Protein AF-A0A0B7IWT0-F1 (afdb_monomer_lite)

pLDDT: mean 72.37, std 21.4, range [32.53, 96.19]

Organism: NCBI:txid1848903

Structure (mmCIF, N/CA/C/O backbone):
data_AF-A0A0B7IWT0-F1
#
_entry.id   AF-A0A0B7IWT0-F1
#
loop_
_atom_site.group_PDB
_atom_site.id
_atom_site.type_symbol
_atom_site.label_atom_id
_atom_site.label_alt_id
_atom_site.label_comp_id
_atom_site.label_asym_id
_atom_site.label_entity_id
_atom_site.label_seq_id
_atom_site.pdbx_PDB_ins_code
_atom_site.Cartn_x
_atom_site.Cartn_y
_atom_site.Cartn_z
_atom_site.occupancy
_atom_site.B_iso_or_equiv
_atom_site.auth_seq_id
_atom_site.auth_comp_id
_atom_site.auth_asym_id
_atom_site.auth_atom_id
_atom_site.pdbx_PDB_model_num
ATOM 1 N N . MET A 1 1 ? 35.456 18.235 -30.855 1.00 41.91 1 MET A N 1
ATOM 2 C CA . MET A 1 1 ? 34.187 17.517 -31.085 1.00 41.91 1 MET A CA 1
ATOM 3 C C . MET A 1 1 ? 33.619 17.249 -29.701 1.00 41.91 1 MET A C 1
ATOM 5 O O . MET A 1 1 ? 33.978 16.260 -29.083 1.00 41.91 1 MET A O 1
ATOM 9 N N . GLU A 1 2 ? 32.902 18.219 -29.136 1.00 45.19 2 GLU A N 1
ATOM 10 C CA . GLU A 1 2 ? 32.279 18.058 -27.819 1.00 45.19 2 GLU A CA 1
ATOM 11 C C . GLU A 1 2 ? 31.008 17.237 -28.023 1.00 45.19 2 GLU A C 1
ATOM 13 O O . GLU A 1 2 ? 30.041 17.704 -28.626 1.00 45.19 2 GLU A O 1
ATOM 18 N N . GLU A 1 3 ? 31.050 15.966 -27.624 1.00 46.50 3 GLU A N 1
ATOM 19 C CA . GLU A 1 3 ? 29.870 15.112 -27.639 1.00 46.50 3 GLU A CA 1
ATOM 20 C C . GLU A 1 3 ? 28.780 15.741 -26.767 1.00 46.50 3 GLU A C 1
ATOM 22 O O . GLU A 1 3 ? 29.027 16.235 -25.668 1.00 46.50 3 GLU A O 1
ATOM 27 N N . ASN A 1 4 ? 27.559 15.748 -27.297 1.00 50.38 4 ASN A N 1
ATOM 28 C CA . ASN A 1 4 ? 26.396 16.428 -26.745 1.00 50.38 4 ASN A CA 1
ATOM 29 C C . ASN A 1 4 ? 25.893 15.718 -25.471 1.00 50.38 4 ASN A C 1
ATOM 31 O O . ASN A 1 4 ? 24.896 14.991 -25.479 1.00 50.38 4 ASN A O 1
ATOM 35 N N . ILE A 1 5 ? 26.613 15.927 -24.367 1.00 53.22 5 ILE A N 1
ATOM 36 C CA . ILE A 1 5 ? 26.326 15.399 -23.025 1.00 53.22 5 ILE A CA 1
ATOM 37 C C . ILE A 1 5 ? 24.913 15.804 -22.573 1.00 53.22 5 ILE A C 1
ATOM 39 O O . ILE A 1 5 ? 24.192 14.998 -21.987 1.00 53.22 5 ILE A O 1
ATOM 43 N N . PHE A 1 6 ? 24.464 17.014 -22.922 1.00 43.78 6 PHE A N 1
ATOM 44 C CA . PHE A 1 6 ? 23.120 17.499 -22.600 1.00 43.78 6 PHE A CA 1
ATOM 45 C C . PHE A 1 6 ? 22.013 16.722 -23.322 1.00 43.78 6 PHE A C 1
ATOM 47 O O . PHE A 1 6 ? 20.997 16.400 -22.704 1.00 43.78 6 PHE A O 1
ATOM 54 N N . GLY A 1 7 ? 22.215 16.361 -24.592 1.00 46.38 7 GLY A N 1
ATOM 55 C CA . GLY A 1 7 ? 21.284 15.512 -25.342 1.00 46.38 7 GLY A CA 1
ATOM 56 C C . GLY A 1 7 ? 21.164 14.104 -24.753 1.00 46.38 7 GLY A C 1
ATOM 57 O O . GLY A 1 7 ? 20.061 13.564 -24.650 1.00 46.38 7 GLY A O 1
ATOM 58 N N . LYS A 1 8 ? 22.282 13.535 -24.288 1.00 45.06 8 LYS A N 1
ATOM 59 C CA . LYS A 1 8 ? 22.312 12.214 -23.643 1.00 45.06 8 LYS A CA 1
ATOM 60 C C . LYS A 1 8 ? 21.563 12.223 -22.303 1.00 45.06 8 LYS A C 1
ATOM 62 O O . LYS A 1 8 ? 20.658 11.417 -22.107 1.00 45.06 8 LYS A O 1
ATOM 67 N N . ILE A 1 9 ? 21.829 13.224 -21.458 1.00 51.00 9 ILE A N 1
ATOM 68 C CA . ILE A 1 9 ? 21.146 13.424 -20.167 1.00 51.00 9 ILE A CA 1
ATOM 69 C C . ILE A 1 9 ? 19.640 13.678 -20.352 1.00 51.00 9 ILE A C 1
ATOM 71 O O . ILE A 1 9 ? 18.828 13.172 -19.580 1.00 51.00 9 ILE A O 1
ATOM 75 N N . ALA A 1 10 ? 19.236 14.458 -21.359 1.00 46.00 10 ALA A N 1
ATOM 76 C CA . ALA A 1 10 ? 17.821 14.720 -21.630 1.00 46.00 10 ALA A CA 1
ATOM 77 C C . ALA A 1 10 ? 17.076 13.460 -22.102 1.00 46.00 10 ALA A C 1
ATOM 79 O O . ALA A 1 10 ? 15.923 13.246 -21.725 1.00 46.00 10 ALA A O 1
ATOM 80 N N . THR A 1 11 ? 17.745 12.610 -22.885 1.00 47.03 11 THR A N 1
ATOM 81 C CA . THR A 1 11 ? 17.189 11.338 -23.364 1.00 47.03 11 THR A CA 1
ATOM 82 C C . THR A 1 11 ? 17.040 10.343 -22.212 1.00 47.03 11 THR A C 1
ATOM 84 O O . THR A 1 11 ? 15.959 9.793 -22.023 1.00 47.03 11 THR A O 1
ATOM 87 N N . GLU A 1 12 ? 18.068 10.186 -21.373 1.00 47.16 12 GLU A N 1
ATOM 88 C CA . GLU A 1 12 ? 18.024 9.329 -20.176 1.00 47.16 12 GLU A CA 1
ATOM 89 C C . GLU A 1 12 ? 16.956 9.776 -19.165 1.00 47.16 12 GLU A C 1
ATOM 91 O O . GLU A 1 12 ? 16.248 8.941 -18.600 1.00 47.16 12 GLU A O 1
ATOM 96 N N . ARG A 1 13 ? 16.764 11.090 -18.976 1.00 38.50 13 ARG A N 1
ATOM 97 C CA . ARG A 1 13 ? 15.665 11.606 -18.142 1.00 38.50 13 ARG A CA 1
ATOM 98 C C . ARG A 1 13 ? 14.296 11.245 -18.707 1.00 38.50 13 ARG A C 1
ATOM 100 O O . ARG A 1 13 ? 13.417 10.887 -17.934 1.00 38.50 13 ARG A O 1
ATOM 107 N N . ARG A 1 14 ? 14.111 11.313 -20.028 1.00 44.31 14 ARG A N 1
ATOM 108 C CA . ARG A 1 14 ? 12.856 10.909 -20.683 1.00 44.31 14 ARG A CA 1
ATOM 109 C C . ARG A 1 14 ? 12.538 9.438 -20.399 1.00 44.31 14 ARG A C 1
ATOM 111 O O . ARG A 1 14 ? 11.443 9.147 -19.938 1.00 44.31 14 ARG A O 1
ATOM 118 N N . PHE A 1 15 ? 13.535 8.560 -20.529 1.00 48.91 15 PHE A N 1
ATOM 119 C CA . PHE A 1 15 ? 13.411 7.137 -20.190 1.00 48.91 15 PHE A CA 1
ATOM 120 C C . PHE A 1 15 ? 13.055 6.891 -18.717 1.00 48.91 15 PHE A C 1
ATOM 122 O O . PHE A 1 15 ? 12.232 6.026 -18.425 1.00 48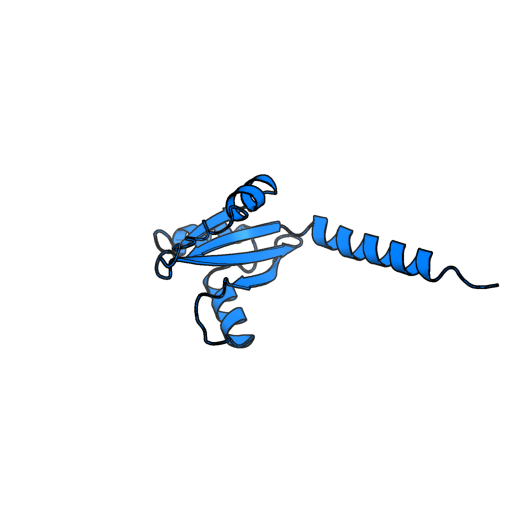.91 15 PHE A O 1
ATOM 129 N N . LEU A 1 16 ? 13.634 7.654 -17.783 1.00 47.59 16 LEU A N 1
ATOM 130 C CA . LEU A 1 16 ? 13.276 7.559 -16.363 1.00 47.59 16 LEU A CA 1
ATOM 131 C C . LEU A 1 16 ? 11.809 7.934 -16.118 1.00 47.59 16 LEU A C 1
ATOM 133 O O . LEU A 1 16 ? 11.127 7.237 -15.373 1.00 47.59 16 LEU A O 1
ATOM 137 N N . PHE A 1 17 ? 11.300 8.987 -16.763 1.00 49.16 17 PHE A N 1
ATOM 138 C CA . PHE A 1 17 ? 9.893 9.381 -16.638 1.00 49.16 17 PHE A CA 1
ATOM 139 C C . PHE A 1 17 ? 8.930 8.407 -17.334 1.00 49.16 17 PHE A C 1
ATOM 141 O O . PHE A 1 17 ? 7.846 8.166 -16.806 1.00 49.16 17 PHE A O 1
ATOM 148 N N . ASP A 1 18 ? 9.335 7.780 -18.441 1.00 51.44 18 ASP A N 1
ATOM 149 C CA . ASP A 1 18 ? 8.548 6.747 -19.132 1.00 51.44 18 ASP A CA 1
ATOM 150 C C . ASP A 1 18 ? 8.341 5.490 -18.269 1.00 51.44 18 ASP A C 1
ATOM 152 O O . ASP A 1 18 ? 7.272 4.879 -18.303 1.00 51.44 18 ASP A O 1
ATOM 156 N N . ILE A 1 19 ? 9.312 5.134 -17.418 1.00 55.06 19 ILE A N 1
ATOM 157 C CA . ILE A 1 19 ? 9.147 4.050 -16.433 1.00 55.06 19 ILE A CA 1
ATOM 158 C C . ILE A 1 19 ? 8.058 4.407 -15.409 1.00 55.06 19 ILE A C 1
ATOM 160 O O . ILE A 1 19 ? 7.275 3.539 -15.018 1.00 55.06 19 ILE A O 1
ATOM 164 N N . PHE A 1 20 ? 7.962 5.678 -15.010 1.00 57.66 20 PHE A N 1
ATOM 165 C CA . PHE A 1 20 ? 6.942 6.141 -14.067 1.00 57.66 20 PHE A CA 1
ATOM 166 C C . PHE A 1 20 ? 5.543 6.278 -14.686 1.00 57.66 20 PHE A C 1
ATOM 168 O O . PHE A 1 20 ? 4.569 6.237 -13.938 1.00 57.66 20 PHE A O 1
ATOM 175 N N . TYR A 1 21 ? 5.404 6.364 -16.018 1.00 60.72 21 TYR A N 1
ATOM 176 C CA . TYR A 1 21 ? 4.086 6.360 -16.681 1.00 60.72 21 TYR A CA 1
ATOM 177 C C . TYR A 1 21 ? 3.294 5.069 -16.438 1.00 60.72 21 TYR A C 1
ATOM 179 O O . TYR A 1 21 ? 2.067 5.098 -16.427 1.00 60.72 21 TYR A O 1
ATOM 187 N N . ASN A 1 22 ? 3.989 3.951 -16.221 1.00 73.88 22 ASN A N 1
ATOM 188 C CA . ASN A 1 22 ? 3.382 2.641 -15.981 1.00 73.88 22 ASN A CA 1
ATOM 189 C C . ASN A 1 22 ? 3.332 2.272 -14.491 1.00 73.88 22 ASN A C 1
ATOM 191 O O . ASN A 1 22 ? 3.150 1.098 -14.153 1.00 73.88 22 ASN A O 1
ATOM 195 N N . VAL A 1 23 ? 3.545 3.248 -13.605 1.00 83.81 23 VAL A N 1
ATOM 196 C CA . VAL A 1 23 ? 3.390 3.056 -12.166 1.00 83.81 23 VAL A CA 1
ATOM 197 C C . VAL A 1 23 ? 1.984 3.475 -11.755 1.00 83.81 23 VAL A C 1
ATOM 199 O O . VAL A 1 23 ? 1.592 4.627 -11.907 1.00 83.81 23 VAL A O 1
ATOM 202 N N . GLU A 1 24 ? 1.235 2.530 -11.201 1.00 86.69 24 GLU A N 1
ATOM 203 C CA . GLU A 1 24 ? -0.121 2.721 -10.705 1.00 86.69 24 GLU A CA 1
ATOM 204 C C . GLU A 1 24 ? -0.091 2.973 -9.189 1.00 86.69 24 GLU A C 1
ATOM 206 O O . GLU A 1 24 ? 0.260 2.075 -8.415 1.00 86.69 24 GLU A O 1
ATOM 211 N N . PRO A 1 25 ? -0.436 4.188 -8.732 1.00 88.06 25 PRO A N 1
ATOM 212 C CA . PRO A 1 25 ? -0.541 4.482 -7.312 1.00 88.06 25 PRO A CA 1
ATOM 213 C C . PRO A 1 25 ? -1.883 4.002 -6.735 1.00 88.06 25 PRO A C 1
ATOM 215 O O . PRO A 1 25 ? -2.968 4.387 -7.186 1.00 88.06 25 PRO A O 1
ATOM 218 N N . LEU A 1 26 ? -1.805 3.203 -5.674 1.00 91.62 26 LEU A N 1
ATOM 219 C CA . LEU A 1 26 ? -2.937 2.787 -4.850 1.00 91.62 26 LEU A CA 1
ATOM 220 C C . LEU A 1 26 ? -2.815 3.444 -3.476 1.00 91.62 26 LEU A C 1
ATOM 222 O O . LEU A 1 26 ? -1.860 3.190 -2.745 1.00 9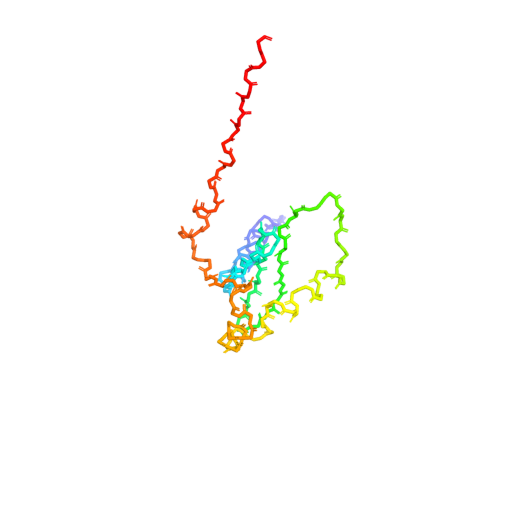1.62 26 LEU A O 1
ATOM 226 N N . SER A 1 27 ? -3.794 4.260 -3.113 1.00 91.50 27 SER A N 1
ATOM 227 C CA . SER A 1 27 ? -3.910 4.821 -1.772 1.00 91.50 27 SER A CA 1
ATOM 228 C C . SER A 1 27 ? -4.673 3.867 -0.858 1.00 91.50 27 SER A C 1
ATOM 230 O O . SER A 1 27 ? -5.675 3.279 -1.267 1.00 91.50 27 SER A O 1
ATOM 232 N N . ALA A 1 28 ? -4.211 3.736 0.378 1.00 92.00 28 ALA A N 1
ATOM 233 C CA . ALA A 1 28 ? -4.868 3.047 1.472 1.00 92.00 28 ALA A CA 1
ATOM 234 C C . ALA A 1 28 ? -4.992 4.011 2.655 1.00 92.00 28 ALA A C 1
ATOM 236 O O . ALA A 1 28 ? -3.994 4.414 3.255 1.00 92.00 28 ALA A O 1
ATOM 237 N N . TYR A 1 29 ? -6.223 4.376 2.991 1.00 91.31 29 TYR A N 1
ATOM 238 C CA . TYR A 1 29 ? -6.536 5.197 4.148 1.00 91.31 29 TYR A CA 1
ATOM 239 C C . TYR A 1 29 ? -6.663 4.317 5.393 1.00 91.31 29 TYR A C 1
ATOM 241 O O . TYR A 1 29 ? -7.517 3.428 5.458 1.00 91.31 29 TYR A O 1
ATOM 249 N N . LEU A 1 30 ? -5.798 4.553 6.377 1.00 89.88 30 LEU A N 1
ATOM 250 C CA . LEU A 1 30 ? -5.750 3.831 7.642 1.00 89.88 30 LEU A CA 1
ATOM 251 C C . LEU A 1 30 ? -6.644 4.543 8.664 1.00 89.88 30 LEU A C 1
ATOM 253 O O . LEU A 1 30 ? -6.209 5.456 9.367 1.00 89.88 30 LEU A O 1
ATOM 257 N N . MET A 1 31 ? -7.899 4.104 8.784 1.00 88.44 31 MET A N 1
ATOM 258 C CA . MET A 1 31 ? -8.923 4.801 9.579 1.00 88.44 31 MET A CA 1
ATOM 259 C C . MET A 1 31 ? -8.535 5.011 11.048 1.00 88.44 31 MET A C 1
ATOM 261 O O . MET A 1 31 ? -8.872 6.029 11.642 1.00 88.44 31 MET A O 1
ATOM 265 N N . LYS A 1 32 ? -7.834 4.041 11.650 1.00 85.88 32 LYS A N 1
ATOM 266 C CA . LYS A 1 32 ? -7.457 4.091 13.074 1.00 85.88 32 LYS A CA 1
ATOM 267 C C . LYS A 1 32 ? -6.479 5.214 13.390 1.00 85.88 32 LYS A C 1
ATOM 269 O O . LYS A 1 32 ? -6.529 5.767 14.482 1.00 85.88 32 LYS A O 1
ATOM 274 N N . THR A 1 33 ? -5.564 5.484 12.469 1.00 83.81 33 THR A N 1
ATOM 275 C CA . THR A 1 33 ? -4.498 6.468 12.649 1.00 83.81 33 THR A CA 1
ATOM 276 C C . THR A 1 33 ? -4.803 7.769 11.909 1.00 83.81 33 THR A C 1
ATOM 278 O O . THR A 1 33 ? -4.122 8.756 12.153 1.00 83.81 33 THR A O 1
ATOM 281 N N . ASN A 1 34 ? -5.844 7.788 11.063 1.00 85.75 34 ASN A N 1
ATOM 282 C CA . ASN A 1 34 ? -6.190 8.897 10.174 1.00 85.75 34 ASN A CA 1
ATOM 283 C C . ASN A 1 34 ? -5.006 9.285 9.272 1.00 85.75 34 ASN A C 1
ATOM 285 O O . ASN A 1 34 ? -4.603 10.444 9.217 1.00 85.75 34 ASN A O 1
ATOM 289 N N . THR A 1 35 ? -4.411 8.285 8.616 1.00 84.50 35 THR A N 1
ATOM 290 C CA . THR A 1 35 ? -3.193 8.451 7.807 1.00 84.50 35 THR A CA 1
ATOM 291 C C . THR A 1 35 ? -3.320 7.753 6.467 1.00 84.50 35 THR A C 1
ATOM 293 O O . THR A 1 35 ? -4.092 6.796 6.328 1.00 84.50 35 THR A O 1
ATOM 296 N N . TYR A 1 36 ? -2.538 8.197 5.488 1.00 87.31 36 TYR A N 1
ATOM 297 C CA . TYR A 1 36 ? -2.470 7.549 4.185 1.00 87.31 36 TYR A CA 1
ATOM 298 C C . TYR A 1 36 ? -1.191 6.739 3.994 1.00 87.31 36 TYR A C 1
ATOM 300 O O . TYR A 1 36 ? -0.083 7.169 4.314 1.00 87.31 36 TYR A O 1
ATOM 308 N N . MET A 1 37 ? -1.348 5.570 3.385 1.00 89.38 37 MET A N 1
ATOM 309 C CA . MET A 1 37 ? -0.258 4.812 2.789 1.00 89.38 37 MET A CA 1
ATOM 310 C C . MET A 1 37 ? -0.488 4.714 1.285 1.00 89.38 37 MET A C 1
ATOM 312 O O . MET A 1 37 ? -1.589 4.405 0.842 1.00 89.38 37 MET A O 1
ATOM 316 N N . ILE A 1 38 ? 0.549 4.941 0.492 1.00 90.94 38 ILE A N 1
ATOM 317 C CA . ILE A 1 38 ? 0.509 4.838 -0.963 1.00 90.94 38 ILE A CA 1
ATOM 318 C C . ILE A 1 38 ? 1.404 3.679 -1.383 1.00 90.94 38 ILE A C 1
ATOM 320 O O . ILE A 1 38 ? 2.596 3.676 -1.091 1.00 90.94 38 ILE A O 1
ATOM 324 N N . GLY A 1 39 ? 0.835 2.696 -2.070 1.00 92.12 39 GLY A N 1
ATOM 325 C CA . GLY A 1 39 ? 1.565 1.619 -2.728 1.00 92.12 39 GLY A CA 1
ATOM 326 C C . GLY A 1 39 ? 1.769 1.959 -4.200 1.00 92.12 39 GLY A C 1
ATOM 327 O O . GLY A 1 39 ? 0.846 2.439 -4.857 1.00 92.12 39 GLY A O 1
ATOM 328 N N . LEU A 1 40 ? 2.968 1.712 -4.716 1.00 91.19 40 LEU A N 1
ATOM 329 C CA . LEU A 1 40 ? 3.327 1.937 -6.113 1.00 91.19 40 LEU A CA 1
ATOM 330 C C . LEU A 1 40 ? 3.419 0.596 -6.831 1.00 91.19 40 LEU A C 1
ATOM 332 O O . LEU A 1 40 ? 4.208 -0.263 -6.428 1.00 91.19 40 LEU A O 1
ATOM 336 N N . TYR A 1 41 ? 2.634 0.421 -7.891 1.00 91.25 41 TYR A N 1
ATOM 337 C CA . TYR A 1 41 ? 2.581 -0.830 -8.641 1.00 91.25 41 TYR A CA 1
ATOM 338 C C . TYR A 1 41 ? 3.126 -0.665 -10.047 1.00 91.25 41 TYR A C 1
ATOM 340 O O . TYR A 1 41 ? 2.688 0.212 -10.773 1.00 91.25 41 TYR A O 1
ATOM 348 N N . TYR A 1 42 ? 4.024 -1.549 -10.464 1.00 90.19 42 TYR A N 1
ATOM 349 C CA . TYR A 1 42 ? 4.463 -1.654 -11.853 1.00 90.19 42 TYR A CA 1
ATOM 350 C C . TYR A 1 42 ? 4.135 -3.053 -12.362 1.00 90.19 42 TYR A C 1
ATOM 352 O O . TYR A 1 42 ? 4.512 -4.044 -11.732 1.00 90.19 42 TYR A O 1
ATOM 360 N N . GLN A 1 43 ? 3.408 -3.143 -13.479 1.00 90.38 43 GLN A N 1
ATOM 361 C CA . GLN A 1 43 ? 2.977 -4.421 -14.065 1.00 90.38 43 GLN A CA 1
ATOM 362 C C . GLN A 1 43 ? 2.350 -5.368 -13.023 1.00 90.38 43 GLN A C 1
ATOM 364 O O . GLN A 1 43 ? 2.778 -6.512 -12.865 1.00 90.38 43 GLN A O 1
ATOM 369 N N . ASN A 1 44 ? 1.346 -4.880 -12.283 1.00 90.88 44 ASN A N 1
ATOM 370 C CA . ASN A 1 44 ? 0.634 -5.627 -11.237 1.00 90.88 44 ASN A CA 1
ATOM 371 C C . ASN A 1 44 ? 1.473 -5.973 -9.986 1.00 90.88 44 ASN A C 1
ATOM 373 O O . ASN A 1 44 ? 0.940 -6.626 -9.097 1.00 90.88 44 ASN A O 1
ATOM 377 N N . ARG A 1 45 ? 2.739 -5.546 -9.860 1.00 93.12 45 ARG A N 1
ATOM 378 C CA . ARG A 1 45 ? 3.606 -5.850 -8.701 1.00 93.12 45 ARG A CA 1
ATOM 379 C C . ARG A 1 45 ? 3.899 -4.618 -7.859 1.00 93.12 45 ARG A C 1
ATOM 381 O O . ARG A 1 45 ? 4.248 -3.580 -8.412 1.00 93.12 45 ARG A O 1
ATOM 388 N N . LEU A 1 46 ? 3.825 -4.757 -6.538 1.00 92.81 46 LEU A N 1
ATOM 389 C CA . LEU A 1 46 ? 4.236 -3.710 -5.603 1.00 92.81 46 LEU A CA 1
ATOM 390 C C . LEU A 1 46 ? 5.756 -3.505 -5.697 1.00 92.81 46 LEU A C 1
ATOM 392 O O . LEU A 1 46 ? 6.525 -4.424 -5.412 1.00 92.81 46 LEU A O 1
ATOM 396 N N . ILE A 1 47 ? 6.183 -2.309 -6.100 1.00 91.38 47 ILE A N 1
ATOM 397 C CA . ILE A 1 47 ? 7.604 -1.941 -6.240 1.00 91.38 47 ILE A CA 1
ATOM 398 C C . ILE A 1 47 ? 8.091 -1.003 -5.135 1.00 91.38 47 ILE A C 1
ATOM 400 O O . ILE A 1 47 ? 9.290 -0.779 -4.991 1.00 91.38 47 ILE A O 1
ATOM 404 N N . GLY A 1 48 ? 7.172 -0.459 -4.344 1.00 88.88 48 GLY A N 1
ATOM 405 C CA . GLY A 1 48 ? 7.500 0.414 -3.232 1.00 88.88 48 GLY A CA 1
ATOM 406 C C . GLY A 1 48 ? 6.266 1.101 -2.684 1.00 88.88 48 GLY A C 1
ATOM 407 O O . GLY A 1 48 ? 5.137 0.819 -3.089 1.00 88.88 48 GLY A O 1
ATOM 408 N N . GLY A 1 49 ? 6.488 2.028 -1.766 1.00 88.56 49 GLY A N 1
ATOM 409 C CA . GLY A 1 49 ? 5.408 2.827 -1.239 1.00 88.56 49 GLY A CA 1
ATOM 410 C C . GLY A 1 49 ? 5.884 3.941 -0.335 1.00 88.56 49 GLY A C 1
ATOM 411 O O . GLY A 1 49 ? 7.065 4.062 -0.011 1.00 88.56 49 GLY A O 1
ATOM 412 N N . PHE A 1 50 ? 4.919 4.748 0.054 1.00 85.81 50 PHE A N 1
ATOM 413 C CA . PHE A 1 50 ? 5.070 5.904 0.908 1.00 85.81 50 PHE A CA 1
ATOM 414 C C . PHE A 1 50 ? 4.058 5.790 2.045 1.00 85.81 50 PHE A C 1
ATOM 416 O O . PHE A 1 50 ? 2.927 5.361 1.830 1.00 85.81 50 PHE A O 1
ATOM 423 N N . LEU A 1 51 ? 4.469 6.139 3.255 1.00 84.94 51 LEU A N 1
ATOM 424 C CA . LEU A 1 51 ? 3.584 6.263 4.401 1.00 84.94 51 LEU A CA 1
ATOM 425 C C . LEU A 1 51 ? 3.661 7.718 4.820 1.00 84.94 51 LEU A C 1
ATOM 427 O O . LEU A 1 51 ? 4.755 8.234 5.038 1.00 84.94 51 LEU A O 1
ATOM 431 N N . GLU A 1 52 ? 2.507 8.367 4.876 1.00 78.19 52 GLU A N 1
ATOM 432 C CA . GLU A 1 52 ? 2.405 9.735 5.352 1.00 78.19 52 GLU A CA 1
ATOM 433 C C . GLU A 1 52 ? 2.974 9.824 6.772 1.00 78.19 52 GLU A C 1
ATOM 435 O O . GLU A 1 52 ? 2.585 9.063 7.663 1.00 78.19 52 GLU A O 1
ATOM 440 N N . GLU A 1 53 ? 3.935 10.726 6.969 1.00 69.00 53 GLU A N 1
ATOM 441 C CA . GLU A 1 53 ? 4.525 10.966 8.279 1.00 69.00 53 GLU A CA 1
ATOM 442 C C . GLU A 1 53 ? 3.478 11.589 9.197 1.00 69.00 53 GLU A C 1
ATOM 444 O O . GLU A 1 53 ? 3.072 12.736 9.025 1.00 69.00 53 GLU A O 1
ATOM 449 N N . THR A 1 54 ? 3.045 10.829 10.198 1.00 61.25 54 THR A N 1
ATOM 450 C CA . THR A 1 54 ? 2.106 11.317 11.220 1.00 61.25 54 THR A CA 1
ATOM 451 C C . THR A 1 54 ? 2.710 11.338 12.612 1.00 61.25 54 THR A C 1
ATOM 453 O O . THR A 1 54 ? 2.037 11.684 13.580 1.00 61.25 54 THR A O 1
ATOM 456 N N . THR A 1 55 ? 3.976 10.947 12.730 1.00 57.09 55 THR A N 1
ATOM 457 C CA . THR A 1 55 ? 4.716 10.894 13.985 1.00 57.09 55 THR A CA 1
ATOM 458 C C . THR A 1 55 ? 6.032 11.632 13.824 1.00 57.09 55 THR A C 1
ATOM 460 O O . THR A 1 55 ? 6.722 11.446 12.830 1.00 57.09 55 THR A O 1
ATOM 463 N N . GLU A 1 56 ? 6.431 12.394 14.842 1.00 59.44 56 GLU A N 1
ATOM 464 C CA . GLU A 1 56 ? 7.749 13.052 14.910 1.00 59.44 56 GLU A CA 1
ATOM 465 C C . GLU A 1 56 ? 8.922 12.049 14.928 1.00 59.44 56 GLU A C 1
ATOM 467 O O . GLU A 1 56 ? 10.089 12.431 14.878 1.00 59.44 56 GLU A O 1
ATOM 472 N N . THR A 1 57 ? 8.623 10.750 15.026 1.00 63.50 57 THR A N 1
ATOM 473 C CA . THR A 1 57 ? 9.597 9.662 15.063 1.00 63.50 57 THR A CA 1
ATOM 474 C C . THR A 1 57 ? 9.801 9.062 13.668 1.00 63.50 57 THR A C 1
ATOM 476 O O . THR A 1 57 ? 8.839 8.549 13.089 1.00 63.50 57 THR A O 1
ATOM 479 N N . PRO A 1 58 ? 11.040 9.057 13.142 1.00 70.00 58 PRO A N 1
ATOM 480 C CA . PRO A 1 58 ? 11.355 8.403 11.879 1.00 70.00 58 PRO A CA 1
ATOM 481 C C . PRO A 1 58 ? 11.094 6.898 11.953 1.00 70.00 58 PRO A C 1
ATOM 483 O O . PRO A 1 58 ? 11.523 6.223 12.893 1.00 70.00 58 PRO A O 1
ATOM 486 N N . ILE A 1 59 ? 10.437 6.358 10.932 1.00 76.75 59 ILE A N 1
ATOM 487 C CA . ILE A 1 59 ? 10.285 4.914 10.749 1.00 76.75 59 ILE A CA 1
ATOM 488 C C . ILE A 1 59 ? 11.490 4.344 10.001 1.00 76.75 59 ILE A C 1
ATOM 490 O O . ILE A 1 59 ? 12.003 4.929 9.048 1.00 76.75 59 ILE A O 1
ATOM 494 N N . THR A 1 60 ? 11.951 3.167 10.414 1.00 83.56 60 THR A N 1
ATOM 495 C CA . THR A 1 60 ? 13.005 2.443 9.691 1.00 83.56 60 THR A CA 1
ATOM 496 C C . THR A 1 60 ? 12.463 1.832 8.396 1.00 83.56 60 THR A C 1
ATOM 498 O O . THR A 1 60 ? 11.282 1.492 8.301 1.00 83.56 60 THR A O 1
ATOM 501 N N . TYR A 1 61 ? 13.341 1.588 7.417 1.00 78.88 61 TYR A N 1
ATOM 502 C CA . TYR A 1 61 ? 12.978 0.878 6.182 1.00 78.88 61 TYR A CA 1
ATOM 503 C C . TYR A 1 61 ? 12.312 -0.479 6.445 1.00 78.88 61 TYR A C 1
ATOM 505 O O . TYR A 1 61 ? 11.357 -0.841 5.762 1.00 78.88 61 TYR A O 1
ATOM 513 N N . THR A 1 62 ? 12.767 -1.216 7.462 1.00 85.38 62 THR A N 1
ATOM 514 C CA . THR A 1 62 ? 12.180 -2.507 7.845 1.00 85.38 62 THR A CA 1
ATOM 515 C C . THR A 1 62 ? 10.743 -2.353 8.337 1.00 85.38 62 THR A C 1
ATOM 517 O O . THR A 1 62 ? 9.868 -3.110 7.923 1.00 85.38 62 THR A O 1
ATOM 520 N N . GLN A 1 63 ? 10.478 -1.356 9.187 1.00 84.19 63 GLN A N 1
ATOM 521 C CA . GLN A 1 63 ? 9.126 -1.063 9.673 1.00 84.19 63 GLN A CA 1
ATOM 522 C C . GLN A 1 63 ? 8.212 -0.622 8.529 1.00 84.19 63 GLN A C 1
ATOM 524 O O . GLN A 1 63 ? 7.073 -1.079 8.454 1.00 84.19 63 GLN A O 1
ATOM 529 N N . MET A 1 64 ? 8.726 0.196 7.608 1.00 84.12 64 MET A N 1
ATOM 530 C CA . MET A 1 64 ? 7.991 0.601 6.413 1.00 84.12 64 MET A CA 1
ATOM 531 C C . MET A 1 64 ? 7.648 -0.603 5.524 1.00 84.12 64 MET A C 1
ATOM 533 O O . MET A 1 64 ? 6.499 -0.764 5.119 1.00 84.12 64 MET A O 1
ATOM 537 N N . GLY A 1 65 ? 8.610 -1.498 5.281 1.00 85.50 65 GLY A N 1
ATOM 538 C CA . GLY A 1 65 ? 8.386 -2.729 4.521 1.00 85.50 65 GLY A CA 1
ATOM 539 C C . GLY A 1 65 ? 7.334 -3.640 5.162 1.00 85.50 65 GLY A C 1
ATOM 540 O O . GLY A 1 65 ? 6.445 -4.132 4.473 1.00 85.50 65 GLY A O 1
ATOM 541 N N . MET A 1 66 ? 7.372 -3.810 6.488 1.00 86.56 66 MET A N 1
ATOM 542 C CA . MET A 1 66 ? 6.351 -4.574 7.220 1.00 86.56 66 MET A CA 1
ATOM 543 C C . MET A 1 66 ? 4.968 -3.919 7.144 1.00 86.56 66 MET A C 1
ATOM 545 O O . MET A 1 66 ? 3.959 -4.612 7.009 1.00 86.56 66 MET A O 1
ATOM 549 N N . ALA A 1 67 ? 4.901 -2.591 7.244 1.00 85.06 67 ALA A N 1
ATOM 550 C CA . ALA A 1 67 ? 3.647 -1.857 7.147 1.00 85.06 67 ALA A CA 1
ATOM 551 C C . ALA A 1 67 ? 3.040 -1.999 5.739 1.00 85.06 67 ALA A C 1
ATOM 553 O O . ALA A 1 67 ? 1.853 -2.310 5.615 1.00 85.06 67 ALA A O 1
ATOM 554 N N . LEU A 1 68 ? 3.871 -1.879 4.698 1.00 89.00 68 LEU A N 1
ATOM 555 C CA . LEU A 1 68 ? 3.477 -2.122 3.312 1.00 89.00 68 LEU A CA 1
ATOM 556 C C . LEU A 1 68 ? 2.972 -3.551 3.105 1.00 89.00 68 LEU A C 1
ATOM 558 O O . LEU A 1 68 ? 1.865 -3.711 2.611 1.00 89.00 68 LEU A O 1
ATOM 562 N N . ASP A 1 69 ? 3.703 -4.582 3.532 1.00 88.06 69 ASP A N 1
ATOM 563 C CA . ASP A 1 69 ? 3.297 -5.985 3.326 1.00 88.06 69 ASP A CA 1
ATOM 564 C C . ASP A 1 69 ? 1.952 -6.333 4.007 1.00 88.06 69 ASP A C 1
ATOM 566 O O . ASP A 1 69 ? 1.204 -7.202 3.540 1.00 88.06 69 ASP A O 1
ATOM 570 N N . ASN A 1 70 ? 1.623 -5.650 5.108 1.00 89.00 70 ASN A N 1
ATOM 571 C CA . ASN A 1 70 ? 0.375 -5.855 5.845 1.00 89.00 70 ASN A CA 1
ATOM 572 C C . ASN A 1 70 ? -0.840 -5.180 5.195 1.00 89.00 70 ASN A C 1
ATOM 574 O O . ASN A 1 70 ? -1.949 -5.725 5.254 1.00 89.00 70 ASN A O 1
ATOM 578 N N . VAL A 1 71 ? -0.642 -4.000 4.606 1.00 92.50 71 VAL A N 1
ATOM 579 C CA . VAL A 1 71 ? -1.717 -3.154 4.064 1.00 92.50 71 VAL A CA 1
ATOM 580 C C . VAL A 1 71 ? -1.865 -3.336 2.556 1.00 92.50 71 VAL A C 1
ATOM 582 O O . VAL A 1 71 ? -2.980 -3.382 2.048 1.00 92.50 71 VAL A O 1
ATOM 585 N N . MET A 1 72 ? -0.759 -3.472 1.836 1.00 94.88 72 MET A N 1
ATOM 586 C CA . MET A 1 72 ? -0.721 -3.524 0.381 1.00 94.88 72 MET A CA 1
ATOM 587 C C . MET A 1 72 ? -0.548 -4.965 -0.108 1.00 94.88 72 MET A C 1
ATOM 589 O O . MET A 1 72 ? 0.304 -5.701 0.399 1.00 94.88 72 MET A O 1
ATOM 593 N N . PRO A 1 73 ? -1.329 -5.409 -1.104 1.00 95.12 73 PRO A N 1
ATOM 594 C CA . PRO A 1 73 ? -1.071 -6.689 -1.741 1.00 95.12 73 PRO A CA 1
ATOM 595 C C . PRO A 1 73 ? 0.243 -6.665 -2.533 1.00 95.12 73 PRO A C 1
ATOM 597 O O . PRO A 1 73 ? 0.554 -5.704 -3.222 1.00 95.12 73 PRO A O 1
ATOM 600 N N . LYS A 1 74 ? 1.000 -7.768 -2.522 1.00 94.88 74 LYS A N 1
ATOM 601 C CA . LYS A 1 74 ? 2.200 -7.886 -3.378 1.00 94.88 74 LYS A CA 1
ATOM 602 C C . LYS A 1 74 ? 1.852 -7.874 -4.870 1.00 94.88 74 LYS A C 1
ATOM 604 O O . LYS A 1 74 ? 2.624 -7.341 -5.665 1.00 94.88 74 LYS A O 1
ATOM 609 N N . ASN A 1 75 ? 0.689 -8.431 -5.228 1.00 95.50 75 ASN A N 1
ATOM 610 C CA . ASN A 1 75 ? 0.115 -8.351 -6.569 1.00 95.50 75 ASN A CA 1
ATOM 611 C C . ASN A 1 75 ? -1.201 -7.570 -6.539 1.00 95.50 75 ASN A C 1
ATOM 613 O O . ASN A 1 75 ? -2.110 -7.949 -5.804 1.00 95.50 75 ASN A O 1
ATOM 617 N N . LEU A 1 76 ? -1.353 -6.537 -7.365 1.00 92.62 76 LEU A N 1
ATOM 618 C CA . LEU A 1 76 ? -2.548 -5.683 -7.360 1.00 92.62 76 LEU A CA 1
ATOM 619 C C . LEU A 1 76 ? -3.843 -6.467 -7.646 1.00 92.62 76 LEU A C 1
ATOM 621 O O . LEU A 1 76 ? -4.893 -6.167 -7.084 1.00 92.62 76 LEU A O 1
ATOM 625 N N . SER A 1 77 ? -3.766 -7.550 -8.417 1.00 94.50 77 SER A N 1
ATOM 626 C CA . SER A 1 77 ? -4.867 -8.490 -8.657 1.00 94.50 77 SER A CA 1
ATOM 627 C C . SER A 1 77 ? -5.436 -9.127 -7.378 1.00 94.50 77 SER A C 1
ATOM 629 O O . SER A 1 77 ? -6.587 -9.560 -7.365 1.00 94.50 77 SER A O 1
ATOM 631 N N . ASP A 1 78 ? -4.667 -9.172 -6.286 1.00 96.19 78 ASP A N 1
ATOM 632 C CA . ASP A 1 78 ? -5.118 -9.663 -4.98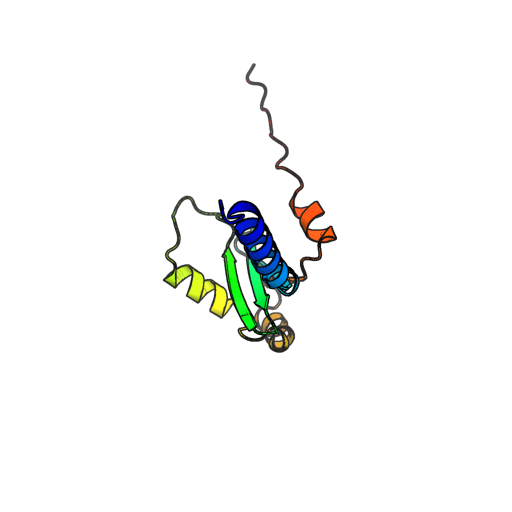0 1.00 96.19 78 ASP A CA 1
ATOM 633 C C . ASP A 1 78 ? -5.829 -8.588 -4.135 1.00 96.19 78 ASP A C 1
ATOM 635 O O . ASP A 1 78 ? -6.297 -8.892 -3.032 1.00 96.19 78 ASP A O 1
ATOM 639 N N . LEU A 1 79 ? -5.975 -7.354 -4.636 1.00 94.75 79 LEU A N 1
ATOM 640 C CA . LEU A 1 79 ? -6.595 -6.239 -3.910 1.00 94.75 79 LEU A CA 1
ATOM 641 C C . LEU A 1 79 ? -7.976 -6.597 -3.351 1.00 94.75 79 LEU A C 1
ATOM 643 O O . LEU A 1 79 ? -8.273 -6.298 -2.197 1.00 94.75 79 LEU A O 1
ATOM 647 N N . GLY A 1 80 ? -8.797 -7.332 -4.106 1.00 94.94 80 GLY A N 1
ATOM 648 C CA . GLY A 1 80 ? -10.114 -7.770 -3.632 1.00 94.94 80 GLY A CA 1
ATOM 649 C C . GLY A 1 80 ? -10.062 -8.626 -2.356 1.00 94.94 80 GLY A C 1
ATOM 650 O O . GLY A 1 80 ? -10.977 -8.559 -1.532 1.00 94.94 80 GLY A O 1
ATOM 651 N N . LYS A 1 81 ? -8.990 -9.406 -2.147 1.00 95.56 81 LYS A N 1
ATOM 652 C CA . LYS A 1 81 ? -8.774 -10.179 -0.910 1.00 95.56 81 LYS A CA 1
ATOM 653 C C . LYS A 1 81 ? -8.405 -9.256 0.251 1.00 95.56 81 LYS A C 1
ATOM 655 O O . LYS A 1 81 ? -8.921 -9.436 1.352 1.00 95.56 81 LYS A O 1
ATOM 660 N N . TYR A 1 82 ? -7.567 -8.253 -0.001 1.00 94.75 82 TYR A N 1
ATOM 661 C CA . TYR A 1 82 ? -7.135 -7.276 1.001 1.00 94.75 82 TYR A CA 1
ATOM 662 C C . TYR A 1 82 ? -8.274 -6.353 1.443 1.00 94.75 82 TYR A C 1
ATOM 664 O O . TYR A 1 82 ? -8.451 -6.157 2.643 1.00 94.75 82 TYR A O 1
ATOM 672 N N . VAL A 1 83 ? -9.11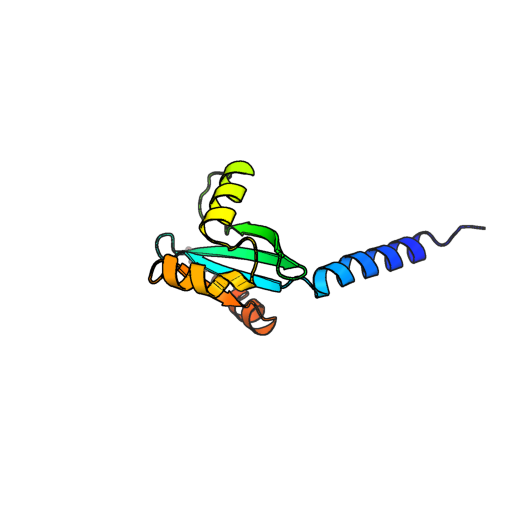5 -5.884 0.513 1.00 94.19 83 VAL A N 1
ATOM 673 C CA . VAL A 1 83 ? -10.328 -5.108 0.835 1.00 94.19 83 VAL A CA 1
ATOM 674 C C . VAL A 1 83 ? -11.253 -5.909 1.755 1.00 94.19 83 VAL A C 1
ATOM 676 O O . VAL A 1 83 ? -11.759 -5.381 2.742 1.00 94.19 83 VAL A O 1
ATOM 679 N N . LYS A 1 84 ? -11.451 -7.205 1.478 1.00 95.25 84 LYS A N 1
ATOM 680 C CA . LYS A 1 84 ? -12.270 -8.082 2.332 1.00 95.25 84 LYS A CA 1
ATOM 681 C C . LYS A 1 84 ? -11.629 -8.315 3.702 1.00 95.25 84 LYS A C 1
ATOM 683 O O . LYS A 1 84 ? -12.325 -8.221 4.708 1.00 95.25 84 LYS A O 1
ATOM 688 N N . LYS A 1 85 ? -10.324 -8.601 3.741 1.00 94.25 85 LYS A N 1
ATOM 689 C CA . LYS A 1 85 ? -9.556 -8.846 4.973 1.00 94.25 85 LYS A CA 1
ATOM 690 C C . LYS A 1 85 ? -9.541 -7.624 5.898 1.00 94.25 85 LYS A C 1
ATOM 692 O O . LYS A 1 85 ? -9.664 -7.784 7.105 1.00 94.25 85 LYS A O 1
ATOM 697 N N . ASN A 1 86 ? -9.403 -6.427 5.330 1.00 92.31 86 ASN A N 1
ATOM 698 C CA . ASN A 1 86 ? -9.214 -5.171 6.063 1.00 92.31 86 ASN A CA 1
ATOM 699 C C . ASN A 1 86 ? -10.487 -4.301 6.111 1.00 92.31 86 ASN A C 1
ATOM 701 O O . ASN A 1 86 ? -10.415 -3.096 6.371 1.00 92.31 86 ASN A O 1
ATOM 705 N N . LYS A 1 87 ? -11.658 -4.898 5.852 1.00 92.81 87 LYS A N 1
ATOM 706 C CA . LYS A 1 87 ? -12.942 -4.195 5.781 1.00 92.81 87 LYS A CA 1
ATOM 707 C C . LYS A 1 87 ? -13.224 -3.421 7.074 1.00 92.81 87 LYS A C 1
ATOM 709 O O . LYS A 1 87 ? -13.195 -3.992 8.159 1.00 92.81 87 LYS A O 1
ATOM 714 N N . GLY A 1 88 ? -13.542 -2.133 6.939 1.00 90.88 88 GLY A N 1
ATOM 715 C CA . GLY A 1 88 ? -13.861 -1.245 8.067 1.00 90.88 88 GLY A CA 1
ATOM 716 C C . GLY A 1 88 ? -12.644 -0.753 8.857 1.00 90.88 88 GLY A C 1
ATOM 717 O O . GLY A 1 88 ? -12.814 -0.126 9.896 1.00 90.88 88 GLY A O 1
ATOM 718 N N . VAL A 1 89 ? -11.428 -1.048 8.389 1.00 93.06 89 VAL A N 1
ATOM 719 C CA . VAL A 1 89 ? -10.175 -0.558 8.989 1.00 93.06 89 VAL A CA 1
ATOM 720 C C . VAL A 1 89 ? -9.315 0.167 7.958 1.00 93.06 89 VAL A C 1
ATOM 722 O O . VAL A 1 89 ? -8.630 1.129 8.305 1.00 93.06 89 VAL A O 1
ATOM 725 N N . VAL A 1 90 ? -9.357 -0.290 6.702 1.00 93.62 90 VAL A N 1
ATOM 726 C CA . VAL A 1 90 ? -8.630 0.314 5.586 1.00 93.62 90 VAL A CA 1
ATOM 727 C C . VAL A 1 90 ? -9.564 0.533 4.403 1.00 93.62 90 VAL A C 1
ATOM 729 O O . VAL A 1 90 ? -10.281 -0.388 4.002 1.00 93.62 90 VAL A O 1
ATOM 732 N N . GLU A 1 91 ? -9.510 1.725 3.818 1.00 93.88 91 GLU A N 1
ATOM 733 C CA . GLU A 1 91 ? -10.202 2.058 2.570 1.00 93.88 91 GLU A CA 1
ATOM 734 C C . GLU A 1 91 ? -9.186 2.254 1.445 1.00 93.88 91 GLU A C 1
ATOM 736 O O . GLU A 1 91 ? -8.171 2.914 1.639 1.00 93.88 91 GLU A O 1
ATOM 741 N N . TYR A 1 92 ? -9.440 1.661 0.277 1.00 93.25 92 TYR A N 1
ATOM 742 C CA . TYR A 1 92 ? -8.500 1.658 -0.846 1.00 93.25 92 TYR A CA 1
ATOM 743 C C . TYR A 1 92 ? -9.036 2.490 -2.008 1.00 93.25 92 TYR A C 1
ATOM 745 O O . TYR A 1 92 ? -10.206 2.357 -2.375 1.00 93.25 92 TYR A O 1
ATOM 753 N N . TYR A 1 93 ? -8.167 3.287 -2.629 1.00 89.12 93 TYR A N 1
ATOM 754 C CA . TYR A 1 93 ? -8.510 4.183 -3.732 1.00 89.12 93 TYR A CA 1
ATOM 755 C C . TYR A 1 93 ? -7.412 4.186 -4.789 1.00 89.12 93 TYR A C 1
ATOM 757 O O . TYR A 1 93 ? -6.237 4.365 -4.473 1.00 89.12 93 TYR A O 1
ATOM 765 N N . PHE A 1 94 ? -7.788 4.063 -6.059 1.00 84.88 94 PHE A N 1
ATOM 766 C CA . PHE A 1 94 ? -6.856 4.328 -7.150 1.00 84.88 94 PHE A CA 1
ATOM 767 C C . PHE A 1 94 ? -6.633 5.832 -7.284 1.00 84.88 94 PHE A C 1
ATOM 769 O O . PHE A 1 94 ? -7.579 6.600 -7.489 1.00 84.88 94 PHE A O 1
ATOM 776 N N . LEU A 1 95 ? -5.377 6.258 -7.182 1.00 72.75 95 LEU A N 1
ATOM 777 C CA . LEU A 1 95 ? -5.013 7.658 -7.348 1.00 72.75 95 LEU A CA 1
ATOM 778 C C . LEU A 1 95 ? -4.938 7.971 -8.845 1.00 72.75 95 LEU A C 1
ATOM 780 O O . LEU A 1 95 ? -3.902 7.850 -9.487 1.00 72.75 95 LEU A O 1
ATOM 784 N N . SER A 1 96 ? -6.058 8.389 -9.429 1.00 61.91 96 SER A N 1
ATOM 785 C CA . SER A 1 96 ? -6.018 9.067 -10.729 1.00 61.91 96 SER A CA 1
ATOM 786 C C . SER A 1 96 ? -5.410 10.467 -10.567 1.00 61.91 96 SER A C 1
ATOM 788 O O . SER A 1 96 ? -5.563 11.061 -9.499 1.00 61.91 96 SER A O 1
ATOM 790 N N . ALA A 1 97 ? -4.865 11.067 -11.629 1.00 55.03 97 ALA A N 1
ATOM 791 C CA . ALA A 1 97 ? -4.390 12.462 -11.617 1.00 55.03 97 ALA A CA 1
ATOM 792 C C . ALA A 1 97 ? -5.405 13.449 -10.987 1.00 55.03 97 ALA A C 1
ATOM 794 O O . ALA A 1 97 ? -5.041 14.311 -10.196 1.00 55.03 97 ALA A O 1
ATOM 795 N N . LYS A 1 98 ? -6.704 13.223 -11.221 1.00 44.41 98 LYS A N 1
ATOM 796 C CA . LYS A 1 98 ? -7.819 14.002 -10.655 1.00 44.41 98 LYS A CA 1
ATOM 797 C C . LYS A 1 98 ? -7.988 13.877 -9.127 1.00 44.41 98 LYS A C 1
ATOM 799 O O . LYS A 1 98 ? -8.524 14.772 -8.488 1.00 44.41 98 LYS A O 1
ATOM 804 N N . HIS A 1 99 ? -7.542 12.769 -8.530 1.00 46.38 99 HIS A N 1
ATOM 805 C CA . HIS A 1 99 ? -7.560 1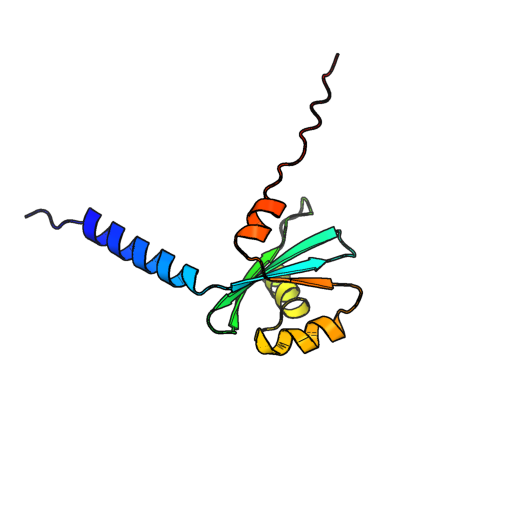2.544 -7.078 1.00 46.38 99 HIS A CA 1
ATOM 806 C C . HIS A 1 99 ? -6.346 13.180 -6.389 1.00 46.38 99 HIS A C 1
ATOM 808 O O . HIS A 1 99 ? -6.471 13.662 -5.266 1.00 46.38 99 HIS A O 1
ATOM 814 N N . MET A 1 100 ? -5.200 13.252 -7.074 1.00 48.19 100 MET A N 1
ATOM 815 C CA . MET A 1 100 ? -4.012 13.954 -6.572 1.00 48.19 100 MET A CA 1
ATOM 816 C C . MET A 1 100 ? -4.261 15.464 -6.429 1.00 48.19 100 MET A C 1
ATOM 818 O O . MET A 1 100 ? -3.827 16.061 -5.448 1.00 48.19 100 MET A O 1
ATOM 822 N N . GLU A 1 101 ? -5.036 16.070 -7.335 1.00 48.53 101 GLU A N 1
ATOM 823 C CA . GLU A 1 101 ? -5.471 17.472 -7.215 1.00 48.53 101 GLU A CA 1
ATOM 824 C C . GLU A 1 101 ? -6.325 17.715 -5.957 1.00 48.53 101 GLU A C 1
ATOM 826 O O . GLU A 1 101 ? -6.148 18.728 -5.283 1.00 48.53 101 GLU A O 1
ATOM 831 N N . MET A 1 102 ? -7.190 16.768 -5.576 1.00 43.84 102 MET A N 1
ATOM 832 C CA . MET A 1 102 ? -8.008 16.878 -4.358 1.00 43.84 102 MET A CA 1
ATOM 833 C C . MET A 1 102 ? -7.186 16.728 -3.070 1.00 43.84 102 MET A C 1
ATOM 835 O O . MET A 1 102 ? -7.456 17.422 -2.092 1.00 43.84 102 MET A O 1
ATOM 839 N N . LEU A 1 103 ? -6.163 15.866 -3.068 1.00 46.19 103 LEU A N 1
ATOM 840 C CA . LEU A 1 103 ? -5.227 15.725 -1.942 1.00 46.19 103 LEU A CA 1
ATOM 841 C C . LEU A 1 103 ? -4.248 16.906 -1.831 1.00 46.19 103 LEU A C 1
ATOM 843 O O . LEU A 1 103 ? -3.692 17.148 -0.765 1.00 46.19 103 LEU A O 1
ATOM 847 N N . SER A 1 104 ? -4.065 17.672 -2.912 1.00 43.47 104 SER A N 1
ATOM 848 C CA . SER A 1 104 ? -3.219 18.870 -2.942 1.00 43.47 104 SER A CA 1
ATOM 849 C C . SER A 1 104 ? -3.876 20.122 -2.350 1.00 43.47 104 SER A C 1
ATOM 851 O O . SER A 1 104 ? -3.256 21.187 -2.353 1.00 43.47 104 SER A O 1
ATOM 853 N N . CYS A 1 105 ? -5.105 20.024 -1.818 1.00 32.53 105 CYS A N 1
ATOM 854 C CA . CYS A 1 105 ? -5.715 21.118 -1.070 1.00 32.53 105 CYS A CA 1
ATOM 855 C C . CYS A 1 105 ? -4.824 21.458 0.136 1.00 32.53 105 CYS A C 1
ATOM 857 O O . CYS A 1 105 ? -4.761 20.682 1.092 1.00 32.53 105 CYS A O 1
ATOM 859 N N . PRO A 1 106 ? -4.135 22.615 0.126 1.00 39.38 106 PRO A N 1
ATOM 860 C CA . PRO A 1 106 ? -3.236 22.958 1.201 1.00 39.38 106 PRO A CA 1
ATOM 861 C C . PRO A 1 106 ? -4.075 23.159 2.453 1.00 39.38 106 PRO A C 1
ATOM 863 O O . PRO A 1 106 ? -5.088 23.866 2.426 1.00 39.38 106 PRO A O 1
ATOM 866 N N . ILE A 1 107 ? -3.606 22.554 3.543 1.00 42.03 107 ILE A N 1
ATOM 867 C CA . ILE A 1 107 ? -3.790 22.998 4.923 1.00 42.03 107 ILE A CA 1
ATOM 868 C C . ILE A 1 107 ? -4.192 24.473 4.899 1.00 42.03 107 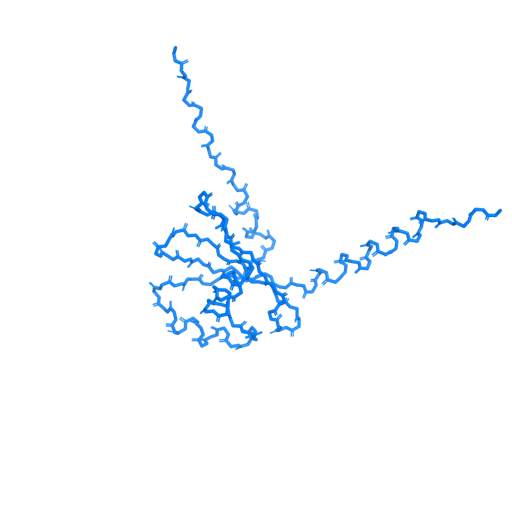ILE A C 1
ATOM 870 O O . ILE A 1 107 ? -3.377 25.336 4.551 1.00 42.03 107 ILE A O 1
ATOM 874 N N . LYS A 1 108 ? -5.461 24.771 5.216 1.00 35.41 108 LYS A N 1
ATOM 875 C CA . LYS A 1 108 ? -5.867 26.132 5.560 1.00 35.41 108 LYS A CA 1
ATOM 876 C C . LYS A 1 108 ? -4.919 26.532 6.677 1.00 35.41 108 LYS A C 1
ATOM 878 O O . LYS A 1 108 ? -5.100 26.098 7.809 1.00 35.41 108 LYS A O 1
ATOM 883 N N . LYS A 1 109 ? -3.883 27.306 6.345 1.00 36.09 109 LYS A N 1
ATOM 884 C CA . LYS A 1 109 ? -3.065 28.008 7.321 1.00 36.09 109 LYS A CA 1
ATOM 885 C C . LYS A 1 109 ? -4.067 28.775 8.169 1.00 36.09 109 LYS A C 1
ATOM 887 O O . LYS A 1 109 ? -4.578 29.807 7.733 1.00 36.09 109 LYS A O 1
ATOM 892 N N . SER A 1 110 ? -4.383 28.263 9.356 1.00 35.22 110 SER A N 1
ATOM 893 C CA . SER A 1 110 ? -4.905 29.093 10.421 1.00 35.22 110 SER A CA 1
ATOM 894 C C . SER A 1 110 ? -3.762 30.039 10.757 1.00 35.22 110 SER A C 1
ATOM 896 O O . SER A 1 110 ? -2.942 29.782 11.632 1.00 35.22 110 SER A O 1
ATOM 898 N N . MET A 1 111 ? -3.654 31.120 9.988 1.00 34.66 111 MET A N 1
ATOM 899 C CA . MET A 1 111 ? -3.013 32.324 10.469 1.00 34.66 111 MET A CA 1
ATOM 900 C C . MET A 1 111 ? -3.927 32.838 11.575 1.00 34.66 111 MET A C 1
ATOM 902 O O . MET A 1 111 ? -4.824 33.650 11.346 1.00 34.66 111 MET A O 1
ATOM 906 N N . THR A 1 112 ? -3.731 32.310 12.778 1.00 37.41 112 THR A N 1
ATOM 907 C CA . THR A 1 112 ? -3.982 33.054 14.000 1.00 37.41 112 THR A CA 1
ATOM 908 C C . THR A 1 112 ? -3.199 34.352 13.852 1.00 37.41 112 THR A C 1
ATOM 910 O O . THR A 1 112 ? -1.975 34.385 13.953 1.00 37.41 112 THR A O 1
ATOM 913 N N . LYS A 1 113 ? -3.912 35.431 13.513 1.00 41.72 113 LYS A N 1
ATOM 914 C CA . LYS A 1 113 ? -3.421 36.786 13.735 1.00 41.72 113 LYS A CA 1
ATOM 915 C C . LYS A 1 113 ? -3.209 36.902 15.240 1.00 41.72 113 LYS A C 1
ATOM 917 O O . LYS A 1 113 ? -4.182 37.051 15.977 1.00 41.72 113 LYS A O 1
ATOM 922 N N . ASN A 1 114 ? -1.964 36.783 15.689 1.00 42.38 114 ASN A N 1
ATOM 923 C CA . ASN A 1 114 ? -1.609 37.267 17.012 1.00 42.38 114 ASN A CA 1
ATOM 924 C C . ASN A 1 114 ? -1.845 38.781 16.997 1.00 42.38 114 ASN A C 1
ATOM 926 O O . ASN A 1 114 ? -1.321 39.489 16.134 1.00 42.38 114 ASN A O 1
ATOM 930 N N . LYS A 1 115 ? -2.763 39.194 17.872 1.00 43.41 115 LYS A N 1
ATOM 931 C CA . LYS A 1 115 ? -3.050 40.582 18.229 1.00 43.41 115 LYS A CA 1
ATOM 932 C C . LYS A 1 115 ? -1.828 41.242 18.847 1.00 43.41 115 LYS A C 1
ATOM 934 O O . LYS A 1 115 ? -1.069 40.517 19.527 1.00 43.41 115 LYS A O 1
#

Foldseek 3Di:
DPPPPVVVVVVVVVVVVVQVVQWWWKWKQFVVLRWIKIFIDHPQAGPAIDTPDPDPDDDDPVRRVVVCVLQPPRGNVCVVVNCVVCPPGMDMDTDDVVNVVVVPPDDPPPPPPDD

Radius of gyration: 18.81 Å; chains: 1; bounding box: 48×51×49 Å

Sequence (115 aa):
MEENIFGKIATERRFLFDIFYNVEPLSAYLMKTNTYMIGLYYQNRLIGGFLEETTETPITYTQMGMALDNVMPKNLSDLGKYVKKNKGVVEYYFLSAKHMEMLSCPIKKSMTKNK

Secondary structure (DSSP, 8-state):
----HHHHHHHHHHHHHHHHHTEEEEEEEETTTTEEEEEEEETTEEEEEEE---SSSPPPHHHHHHHHHHHS-SBGGGHHHHHHHTTTTEEEEE--HHHHHHHT-----------

=== Feature glossary ===
The record interleaves many kinds of information about one protein. Here is each kind framed as the question it answers.

Q: Are the domains correctly placed relative to each other?
A: Predicted aligned error is AlphaFold's pairwise confidence. Unlike pLDDT (per-residue), PAE is per-residue-pair and captures whether two parts of the structure are correctly placed relative to each other. Units are ångströms of expected positional error.

Q: Which residues are in helices, strands, or loops?
A: Eight-state secondary structure (DSSP): H is the canonical α-helix, G the tighter 3₁₀-helix, I the wider π-helix; E/B are β-structure, T and S are turns and bends, and '-' is everything else. DSSP derives these from the pattern of main-chain N–H···O=C hydrogen bonds, not from the sequence.

Q: What if only a Cα trace is available?
A: P-SEA three-state annotation labels each residue as helix, strand, or coil based purely on the geometry of the Cα trace. It serves as a fallback when the full backbone (and thus DSSP) is unavailable.

Q: What are the backbone torsion angles?
A: φ (phi) and ψ (psi) are the two rotatable backbone dihedrals per residue: φ is the C(i-1)–N–Cα–C torsion, ψ is the N–Cα–C–N(i+1) torsion, both in degrees on (−180°, 180°]. α-helical residues cluster near (−60°, −45°); β-strand residues near (−120°, +130°). A Ramachandran plot is simply a scatter of (φ, ψ) for every residue.

Q: What known structures does this most resemble?
A: Structural nearest neighbors (via Foldseek easy-search vs the PDB). Reported per hit: target PDB id, E-value, and alignment TM-score. A TM-score above ~0.5 is the conventional threshold for 'same fold'.

Q: What family and function is it annotated with?
A: Database cross-references. InterPro integrates a dozen domain/family signature databases into unified entries with residue-range hits. GO terms attach function/process/location labels with evidence codes. CATH codes position the fold in a four-level structural taxonomy. Organism is the NCBI-taxonomy species name.

Q: Which residues are buried vs exposed?
A: Solvent accessibility: the surface area of each residue that a 1.4 Å water probe can touch, in Å². When only backbone atoms are present the absolute values are lower than full-atom SASA (side chains contribute most of the area) and are flagged as backbone-only.

Q: What do the diagnostic plots show?
A: Three diagnostic plots accompany the record. The Cα contact map visualizes the tertiary structure as a 2D adjacency matrix (8 Å cutoff, sequence-local contacts suppressed). The Ramachandran plot shows the distribution of backbone (φ, ψ) torsions, with points in the α and β basins reflecting secondary structure content. The PAE plot shows AlphaFold's inter-residue confidence as a color matrix.

Q: What is the amino-acid chain?
A: The amino-acid sequence is the protein's primary structure: the linear order of residues from the N-terminus to the C-terminus, written in one-letter code. Everything else here — the 3D coordinates, the secondary structure, the domain annotations — is ultimately a consequence of this string.

Q: What do the rendered images show?
A: The six renders are orthographic views along the three Cartesian axes in both directions. Representation (cartoon, sticks, or surface) and color scheme (sequence-rainbow or by-chain) vary across proteins so the training set covers all the common visualization conventions.

Q: Where is each backbone atom in 3D?
A: The mmCIF table is the protein's shape written out atom by atom. For each backbone N, Cα, C, and carbonyl O, it records an (x, y, z) coordinate triple in Å plus the residue type, chain letter, and residue number.

Q: How mobile is each atom in the crystal?
A: For experimental (PDB) structures, the B-factor (temperature factor) quantifies the positional spread of each atom in the crystal — a combination of thermal vibration and static disorder — in units of Å². High B-factors mark flexible loops or poorly resolved regions; low B-factors mark the rigid, well-ordered core.

Q: How big and how compact is the whole molecule?
A: Three whole-structure scalars: the radius of gyration (RMS distance of Cα from centroid, in Å), the count of Cα–Cα contacts (pairs closer than 8 Å and separated by more than four residues in sequence — i.e. tertiary, not local, contacts), and the bounding-box dimensions. Together they distinguish compact globular folds from extended fibres or disordered chains.

Q: What does the local fold look like, residue by residue?
A: A 3Di character summarizes, for each residue, the relative orientation of the Cα frame of its nearest spatial neighbor. Because it encodes fold topology rather than chemistry, 3Di alignments detect remote structural similarity that sequence alignment misses.

Q: How confident is the AlphaFold model at each residue?
A: For AlphaFold models, the B-factor field carries pLDDT — the model's own estimate of local accuracy on a 0–100 scale. Regions with pLDDT<50 should be treated as essentially unmodeled; they often correspond to intrinsically disordered segments.